Protein AF-A0A850BG06-F1 (afdb_monomer_lite)

Radius of gyration: 11.74 Å; chains: 1; bounding box: 24×30×25 Å

Foldseek 3Di:
DPDLVQAPAEEEEADDDPPDDPVNVCVVSVVSNHHYDPAQDLRHAYYHYDPGRVVRVVVCVVSVHD

Secondary structure (DSSP, 8-state):
----TTTT-EEEEES--SSS-HHHHHHHHHHTTPEEESS--TTEEEEEE-TT-HHHHHHHHHTT--

pLDDT: mean 74.69, std 10.52, range [40.44, 87.5]

Structure (mmCIF, N/CA/C/O backbone):
data_AF-A0A850BG06-F1
#
_entry.id   AF-A0A850BG06-F1
#
loop_
_atom_site.group_PDB
_atom_site.id
_atom_site.type_symbol
_atom_site.label_atom_id
_atom_site.label_alt_id
_atom_site.label_comp_id
_atom_site.label_asym_id
_atom_site.label_entity_id
_atom_site.label_seq_id
_atom_site.pdbx_PDB_ins_code
_atom_site.Cartn_x
_atom_site.Cartn_y
_atom_site.Cartn_z
_atom_site.occupancy
_atom_site.B_iso_or_equiv
_atom_site.auth_seq_id
_atom_site.auth_comp_id
_atom_site.auth_asym_id
_atom_site.auth_atom_id
_at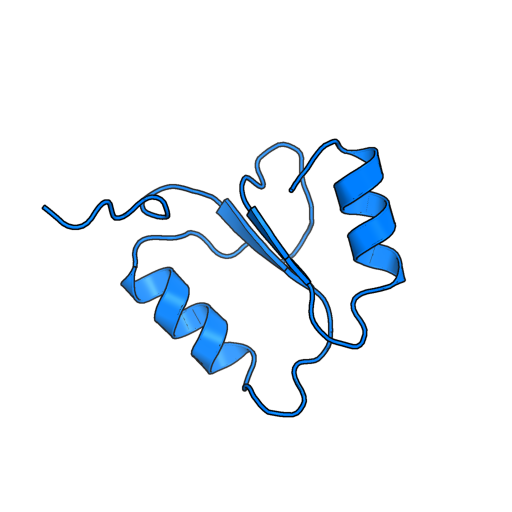om_site.pdbx_PDB_model_num
ATOM 1 N N . MET A 1 1 ? -12.760 16.167 -11.303 1.00 40.44 1 MET A N 1
ATOM 2 C CA . MET A 1 1 ? -12.154 15.961 -9.969 1.00 40.44 1 MET A CA 1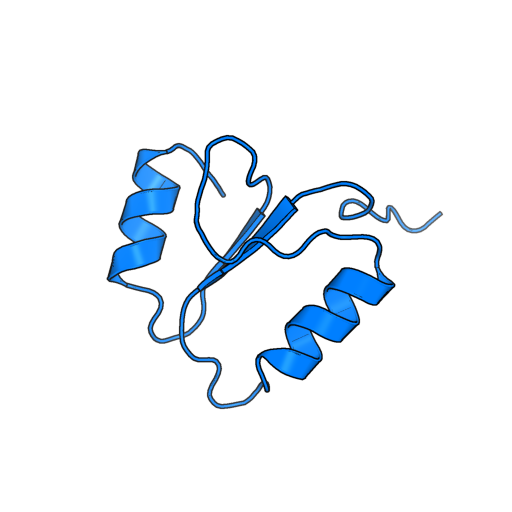
ATOM 3 C C . MET A 1 1 ? -11.702 14.513 -9.897 1.00 40.44 1 MET A C 1
ATOM 5 O O . MET A 1 1 ? -12.536 13.646 -9.691 1.00 40.44 1 MET A O 1
ATOM 9 N N . ALA A 1 2 ? -10.431 14.233 -10.195 1.00 41.44 2 ALA A N 1
ATOM 10 C CA . ALA A 1 2 ? -9.898 12.876 -10.097 1.00 41.44 2 ALA A CA 1
ATOM 11 C C . ALA A 1 2 ? -9.557 12.605 -8.626 1.00 41.44 2 ALA A C 1
ATOM 13 O O . ALA A 1 2 ? -8.695 13.267 -8.043 1.00 41.44 2 ALA A O 1
ATOM 14 N N . THR A 1 3 ? -10.323 11.701 -8.029 1.00 46.44 3 THR A N 1
ATOM 15 C CA . THR A 1 3 ? -10.248 11.232 -6.646 1.00 46.44 3 THR A CA 1
ATOM 16 C C . THR A 1 3 ? -8.843 10.717 -6.332 1.00 46.44 3 THR A C 1
ATOM 18 O O . THR A 1 3 ? -8.478 9.607 -6.712 1.00 46.44 3 THR A O 1
ATOM 21 N N . HIS A 1 4 ? -8.040 11.535 -5.651 1.00 54.03 4 HIS A N 1
ATOM 22 C CA . HIS A 1 4 ? -6.759 11.116 -5.088 1.00 54.03 4 HIS A CA 1
ATOM 23 C C . HIS A 1 4 ? -7.028 10.304 -3.816 1.00 54.03 4 HIS A C 1
ATOM 25 O O . HIS A 1 4 ? -6.888 10.809 -2.706 1.00 54.03 4 HIS A O 1
ATOM 31 N N . ASP A 1 5 ? -7.458 9.052 -3.977 1.00 66.50 5 ASP A N 1
ATOM 32 C CA . ASP A 1 5 ? -7.848 8.192 -2.850 1.00 66.50 5 ASP A CA 1
ATOM 33 C C . ASP A 1 5 ? -6.658 7.843 -1.940 1.00 66.50 5 ASP A C 1
ATOM 35 O O . ASP A 1 5 ? -6.835 7.417 -0.812 1.00 66.50 5 ASP A O 1
ATOM 39 N N . LEU A 1 6 ? -5.421 8.068 -2.386 1.00 70.06 6 LEU A N 1
ATOM 40 C CA . LEU A 1 6 ? -4.217 7.676 -1.651 1.00 70.06 6 LEU A CA 1
ATOM 41 C C . LEU A 1 6 ? -3.638 8.788 -0.753 1.00 70.06 6 LEU A C 1
ATOM 43 O O . LEU A 1 6 ? -2.745 8.506 0.045 1.00 70.06 6 LEU A O 1
ATOM 47 N N . VAL A 1 7 ? -4.145 10.027 -0.836 1.00 78.31 7 VAL A N 1
ATOM 48 C CA . VAL A 1 7 ? -3.649 11.160 -0.030 1.00 78.31 7 VAL A CA 1
ATOM 49 C C . VAL A 1 7 ? -3.927 10.912 1.453 1.00 78.31 7 VAL A C 1
ATOM 51 O O . VAL A 1 7 ? -5.075 10.779 1.869 1.00 78.31 7 VAL A O 1
ATOM 54 N N . GLY A 1 8 ? -2.868 10.856 2.263 1.00 80.31 8 GLY A N 1
ATOM 55 C CA . GLY A 1 8 ? -2.951 10.610 3.705 1.00 80.31 8 GLY A CA 1
ATOM 56 C C . GLY A 1 8 ? -3.181 9.145 4.093 1.00 80.31 8 GLY A C 1
ATOM 57 O O . GLY A 1 8 ? -3.285 8.847 5.283 1.00 80.31 8 GLY A O 1
ATOM 58 N N . LYS A 1 9 ? -3.234 8.220 3.126 1.00 85.62 9 LYS A N 1
ATOM 59 C CA . LYS A 1 9 ? -3.321 6.780 3.395 1.00 85.62 9 LYS A CA 1
ATOM 60 C C . LYS A 1 9 ? -1.931 6.157 3.479 1.00 85.62 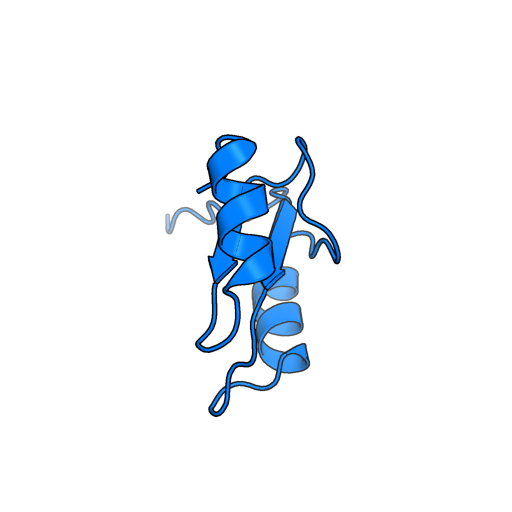9 LYS A C 1
ATOM 62 O O . LYS A 1 9 ? -1.011 6.528 2.751 1.00 85.62 9 LYS A O 1
ATOM 67 N N . THR A 1 10 ? -1.790 5.166 4.356 1.00 87.50 10 THR A N 1
ATOM 68 C CA . THR A 1 10 ? -0.554 4.384 4.473 1.00 87.50 10 THR A CA 1
ATOM 69 C C . THR A 1 10 ? -0.596 3.214 3.505 1.00 87.50 10 THR A C 1
ATOM 71 O O . THR A 1 10 ? -1.470 2.352 3.614 1.00 87.50 10 THR A O 1
ATOM 74 N N . VAL A 1 11 ? 0.367 3.152 2.597 1.00 86.94 11 VAL A N 1
ATOM 75 C CA . VAL A 1 11 ? 0.487 2.102 1.589 1.00 86.94 11 VAL A CA 1
ATOM 76 C C . VAL A 1 11 ? 1.746 1.280 1.848 1.00 86.94 11 VAL A C 1
ATOM 78 O O . VAL A 1 11 ? 2.788 1.821 2.205 1.00 86.94 11 VAL A O 1
ATOM 81 N N . VAL A 1 12 ? 1.671 -0.039 1.713 1.00 85.50 12 VAL A N 1
ATOM 82 C CA . VAL A 1 12 ? 2.814 -0.932 1.954 1.00 85.50 12 VAL A CA 1
ATOM 83 C C . VAL A 1 12 ? 3.123 -1.706 0.689 1.00 85.50 12 VAL A C 1
ATOM 85 O O . VAL A 1 12 ? 2.276 -2.424 0.169 1.00 85.50 12 VAL A O 1
ATOM 88 N N . LEU A 1 13 ? 4.365 -1.6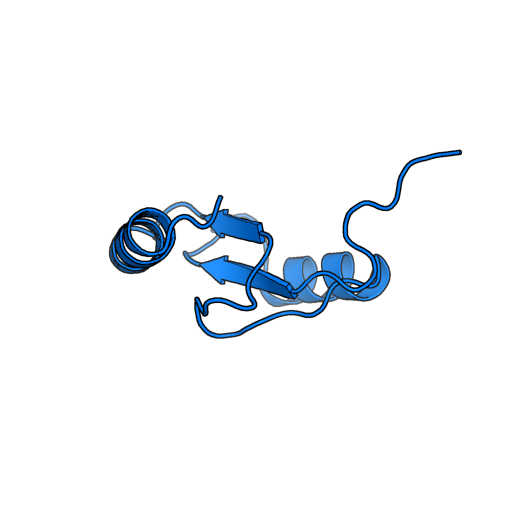05 0.223 1.00 82.12 13 LEU A N 1
ATOM 89 C CA . LEU A 1 13 ? 4.844 -2.348 -0.938 1.00 82.12 13 LEU A CA 1
ATOM 90 C C . LEU A 1 13 ? 5.533 -3.631 -0.483 1.00 82.12 13 LEU A C 1
ATOM 92 O O . LEU A 1 13 ? 6.581 -3.618 0.176 1.00 82.12 13 LEU A O 1
ATOM 96 N N . THR A 1 14 ? 4.976 -4.767 -0.874 1.00 78.19 14 THR A N 1
ATOM 97 C CA . THR A 1 14 ? 5.546 -6.083 -0.612 1.00 78.19 14 THR A CA 1
ATOM 98 C C . THR A 1 14 ? 5.777 -6.850 -1.905 1.00 78.19 14 THR A C 1
ATOM 100 O O . THR A 1 14 ? 5.043 -6.707 -2.869 1.00 78.19 14 THR A O 1
ATOM 103 N N . GLY A 1 15 ? 6.805 -7.696 -1.921 1.00 70.38 15 GLY A N 1
ATOM 104 C CA . GLY A 1 15 ? 7.243 -8.427 -3.106 1.00 70.38 15 GLY A CA 1
ATOM 105 C C . GLY A 1 15 ? 8.416 -7.769 -3.817 1.00 70.38 15 GLY A C 1
ATOM 106 O O . GLY A 1 15 ? 8.975 -6.769 -3.360 1.00 70.38 15 GLY A O 1
ATOM 107 N N . LYS A 1 16 ? 8.827 -8.414 -4.906 1.00 66.69 16 LYS A N 1
ATOM 108 C CA . LYS A 1 16 ? 9.818 -7.909 -5.846 1.00 66.69 16 LYS A CA 1
ATOM 109 C C . LYS A 1 16 ? 9.054 -7.548 -7.113 1.00 66.69 16 LYS A C 1
ATOM 111 O O . LYS A 1 16 ? 8.264 -8.364 -7.583 1.00 66.69 16 LYS A O 1
ATOM 116 N N . PHE A 1 17 ? 9.261 -6.341 -7.606 1.00 67.12 17 PHE A N 1
ATOM 117 C CA . PHE A 1 17 ? 8.785 -5.931 -8.913 1.00 67.12 17 PHE A CA 1
ATOM 118 C C . PHE A 1 17 ? 9.996 -6.065 -9.834 1.00 67.12 17 PHE A C 1
ATOM 120 O O . PHE A 1 17 ? 11.014 -5.416 -9.613 1.00 67.12 17 PHE A O 1
ATOM 127 N N . SER A 1 18 ? 9.952 -7.022 -10.757 1.00 60.50 18 SER A N 1
ATOM 128 C CA . SER A 1 18 ? 11.057 -7.260 -11.696 1.00 60.50 18 SER A CA 1
ATOM 129 C C . SER A 1 18 ? 11.169 -6.122 -12.720 1.00 60.50 18 SER A C 1
ATOM 131 O O . SER A 1 18 ? 12.275 -5.777 -13.122 1.00 60.50 18 SER A O 1
ATOM 133 N N . ASP A 1 19 ? 10.037 -5.494 -13.048 1.00 59.47 19 ASP A N 1
ATOM 134 C CA . ASP A 1 19 ? 9.899 -4.422 -14.042 1.00 59.47 19 ASP A CA 1
ATOM 135 C C . ASP A 1 19 ? 9.732 -3.019 -13.433 1.00 59.47 19 ASP A C 1
ATOM 137 O O . ASP A 1 19 ? 9.532 -2.046 -14.156 1.00 59.47 19 ASP A O 1
ATOM 141 N N . LEU A 1 20 ? 9.773 -2.889 -12.102 1.00 64.44 20 LEU A N 1
ATOM 142 C CA . LEU A 1 20 ? 9.500 -1.620 -11.428 1.00 64.44 20 LEU A CA 1
ATOM 143 C C . LEU A 1 20 ? 10.441 -1.447 -10.238 1.00 64.44 20 LEU A C 1
ATOM 145 O O . LEU A 1 20 ? 10.453 -2.258 -9.313 1.00 64.44 20 LEU A O 1
ATOM 149 N N . ASP A 1 21 ? 11.256 -0.397 -10.265 1.00 73.12 21 ASP A N 1
ATOM 150 C CA . ASP A 1 21 ? 12.166 -0.133 -9.160 1.00 73.12 21 ASP A CA 1
ATOM 151 C C . ASP A 1 21 ? 11.351 0.283 -7.935 1.00 73.12 21 ASP A C 1
ATOM 153 O O . ASP A 1 21 ? 10.438 1.108 -8.018 1.00 73.12 21 ASP A O 1
ATOM 157 N N . ARG A 1 22 ? 11.639 -0.319 -6.781 1.00 72.19 22 ARG A N 1
ATOM 158 C CA . ARG A 1 22 ? 10.868 -0.067 -5.557 1.00 72.19 22 ARG A CA 1
ATOM 159 C C . ARG A 1 22 ? 10.869 1.427 -5.224 1.00 72.19 22 ARG A C 1
ATOM 161 O O . ARG A 1 22 ? 9.830 1.965 -4.855 1.00 72.19 22 ARG A O 1
ATOM 168 N N . ALA A 1 23 ? 11.996 2.088 -5.487 1.00 76.00 23 ALA A N 1
ATOM 169 C CA . ALA A 1 23 ? 12.163 3.521 -5.315 1.00 76.00 23 ALA A CA 1
ATOM 170 C C . ALA A 1 23 ? 11.217 4.347 -6.204 1.00 76.00 23 ALA A C 1
ATOM 172 O O . ALA A 1 23 ? 10.662 5.336 -5.733 1.00 76.00 23 ALA A O 1
ATOM 173 N N . GLU A 1 24 ? 10.977 3.930 -7.451 1.00 82.56 24 GLU A N 1
ATOM 174 C CA . GLU A 1 24 ? 10.048 4.614 -8.362 1.00 82.56 24 GLU A CA 1
ATOM 175 C C . GLU A 1 24 ? 8.597 4.471 -7.891 1.00 82.56 24 GLU A C 1
ATOM 177 O O . GLU A 1 24 ? 7.842 5.444 -7.896 1.00 82.56 24 GLU A O 1
ATOM 182 N N . ALA A 1 25 ? 8.213 3.282 -7.414 1.00 78.75 25 ALA A N 1
ATOM 183 C CA . ALA A 1 25 ? 6.890 3.062 -6.833 1.00 78.75 25 ALA A CA 1
ATOM 184 C C . ALA A 1 25 ? 6.672 3.948 -5.599 1.00 78.75 25 ALA A C 1
ATOM 186 O O . ALA A 1 25 ? 5.650 4.625 -5.482 1.00 78.75 25 ALA A O 1
ATOM 187 N N . GLU A 1 26 ? 7.652 3.965 -4.693 1.00 80.75 26 GLU A N 1
ATOM 188 C CA . GLU A 1 26 ? 7.634 4.786 -3.484 1.00 80.75 26 GLU A CA 1
ATOM 189 C C . GLU A 1 26 ? 7.565 6.278 -3.826 1.00 80.75 26 GLU A C 1
ATOM 191 O O . GLU A 1 26 ? 6.758 7.000 -3.243 1.00 80.75 26 GLU A O 1
ATOM 196 N N . ALA A 1 27 ? 8.336 6.733 -4.816 1.00 85.50 27 ALA A N 1
ATOM 197 C CA . ALA A 1 27 ? 8.339 8.119 -5.269 1.00 85.50 27 ALA A CA 1
ATOM 198 C C . ALA A 1 27 ? 7.010 8.527 -5.920 1.00 85.50 27 ALA A C 1
ATOM 200 O O . ALA A 1 27 ? 6.502 9.614 -5.643 1.00 85.50 27 ALA A O 1
ATOM 201 N N . ALA A 1 28 ? 6.419 7.674 -6.760 1.00 84.00 28 ALA A N 1
ATOM 202 C CA . ALA A 1 28 ? 5.121 7.933 -7.380 1.00 84.00 28 ALA A CA 1
ATOM 203 C C . ALA A 1 28 ? 4.003 8.017 -6.330 1.00 84.00 28 ALA A C 1
ATOM 205 O O . ALA A 1 28 ? 3.202 8.949 -6.346 1.00 84.00 28 ALA A O 1
ATOM 206 N N . LEU A 1 29 ? 3.985 7.089 -5.374 1.00 83.88 29 LEU A N 1
ATOM 207 C CA . LEU A 1 29 ? 3.015 7.064 -4.280 1.00 83.88 29 LEU A CA 1
ATOM 208 C C . LEU A 1 29 ? 3.195 8.252 -3.323 1.00 83.88 29 LEU A C 1
ATOM 210 O O . LEU A 1 29 ? 2.212 8.898 -2.962 1.00 83.88 29 LEU A O 1
ATOM 214 N N . ALA A 1 30 ? 4.434 8.611 -2.983 1.00 83.62 30 ALA A N 1
ATOM 215 C CA . ALA A 1 30 ? 4.727 9.799 -2.183 1.00 83.62 30 ALA A CA 1
ATOM 216 C C . ALA A 1 30 ? 4.297 11.090 -2.899 1.00 83.62 30 ALA A C 1
ATOM 218 O O . ALA A 1 30 ? 3.724 11.984 -2.279 1.00 83.62 30 ALA A O 1
ATOM 219 N N . ARG A 1 31 ? 4.497 11.175 -4.223 1.00 85.31 31 ARG A N 1
ATOM 220 C CA . ARG A 1 31 ? 4.011 12.287 -5.063 1.00 85.31 31 ARG A CA 1
ATOM 221 C C . ARG A 1 31 ? 2.489 12.394 -5.090 1.00 85.31 31 ARG A C 1
ATOM 223 O O . ARG A 1 31 ? 1.963 13.495 -5.213 1.00 85.31 31 ARG A O 1
ATOM 230 N N . LEU A 1 32 ? 1.798 11.268 -4.950 1.00 83.56 32 LEU A N 1
ATOM 231 C CA . LEU A 1 32 ? 0.345 11.200 -4.815 1.00 83.56 32 LEU A CA 1
ATOM 232 C C . LEU A 1 32 ? -0.136 11.506 -3.385 1.00 83.56 32 LEU A C 1
ATOM 234 O O . LEU A 1 32 ? -1.340 11.501 -3.153 1.00 83.56 32 LEU A O 1
ATOM 238 N N . GLY A 1 33 ? 0.768 11.781 -2.435 1.00 84.81 33 GLY A N 1
ATOM 239 C CA . GLY A 1 33 ? 0.444 12.095 -1.040 1.00 84.81 33 GLY A CA 1
ATOM 240 C C . GLY A 1 33 ? 0.226 10.872 -0.146 1.00 84.81 33 GLY A C 1
ATOM 241 O O . GLY A 1 33 ? -0.331 11.013 0.943 1.00 84.81 33 GLY A O 1
ATOM 242 N N . ALA A 1 34 ? 0.635 9.685 -0.595 1.00 87.06 34 ALA A N 1
ATOM 243 C CA . ALA A 1 34 ? 0.567 8.457 0.184 1.00 87.06 34 ALA A CA 1
ATOM 244 C C . ALA A 1 34 ? 1.805 8.280 1.073 1.00 87.06 34 ALA A C 1
ATOM 246 O O . ALA A 1 34 ? 2.923 8.637 0.698 1.00 87.06 34 ALA A O 1
ATOM 247 N N . THR A 1 35 ? 1.616 7.657 2.233 1.00 87.06 35 THR A N 1
ATOM 248 C CA . THR A 1 35 ? 2.706 7.342 3.164 1.00 87.06 35 THR A CA 1
ATOM 249 C C . THR A 1 35 ? 3.174 5.912 2.948 1.00 87.06 35 THR A C 1
ATOM 251 O O . THR A 1 35 ? 2.392 4.981 3.127 1.00 87.06 35 THR A O 1
ATOM 254 N N . ILE A 1 36 ? 4.449 5.703 2.618 1.00 84.25 36 ILE A N 1
ATOM 255 C CA . ILE A 1 36 ? 4.993 4.350 2.460 1.00 84.25 36 ILE A CA 1
ATOM 256 C C . ILE A 1 36 ? 5.314 3.732 3.820 1.00 84.25 36 ILE A C 1
ATOM 258 O O . ILE A 1 36 ? 6.145 4.236 4.574 1.00 84.25 36 ILE A O 1
ATOM 262 N N . GLY A 1 37 ? 4.689 2.596 4.119 1.00 79.50 37 GLY A N 1
ATOM 263 C CA . GLY A 1 37 ? 5.037 1.747 5.251 1.00 79.50 37 GLY A CA 1
ATOM 264 C C . GLY A 1 37 ? 5.966 0.603 4.837 1.00 79.50 37 GLY A C 1
ATOM 265 O O . GLY A 1 37 ? 5.698 -0.125 3.883 1.00 79.50 37 GLY A O 1
ATOM 266 N N . ALA A 1 38 ? 7.035 0.373 5.601 1.00 73.75 38 ALA A N 1
ATOM 267 C CA . ALA A 1 38 ? 7.930 -0.774 5.398 1.00 73.75 38 ALA A CA 1
ATOM 268 C C . ALA A 1 38 ? 7.341 -2.112 5.909 1.00 73.75 38 ALA A C 1
ATOM 270 O O . ALA A 1 38 ? 7.821 -3.195 5.554 1.00 73.75 38 ALA A O 1
ATOM 271 N N . SER A 1 39 ? 6.295 -2.043 6.741 1.00 73.19 39 SER A N 1
ATOM 272 C CA . SER A 1 39 ? 5.654 -3.186 7.392 1.00 73.19 39 SER A CA 1
ATOM 273 C C . SER A 1 39 ? 4.138 -3.091 7.319 1.00 73.19 39 SER A C 1
ATOM 275 O O . SER A 1 39 ? 3.562 -2.012 7.433 1.00 73.19 39 SER A O 1
ATOM 277 N N . VAL A 1 40 ? 3.504 -4.251 7.174 1.00 78.12 40 VAL A N 1
ATOM 278 C CA . VAL A 1 40 ? 2.050 -4.393 7.182 1.00 78.12 40 VAL A CA 1
ATOM 279 C C . VAL A 1 40 ? 1.560 -4.245 8.620 1.00 78.12 40 VAL A C 1
ATOM 281 O O . VAL A 1 40 ? 1.909 -5.054 9.481 1.00 78.12 40 VAL A O 1
ATOM 284 N N . THR A 1 41 ? 0.792 -3.195 8.891 1.00 78.81 41 THR A N 1
ATOM 285 C CA . THR A 1 41 ? 0.272 -2.877 10.229 1.00 78.81 41 THR A CA 1
ATOM 286 C C . THR A 1 41 ? -1.210 -2.542 10.145 1.00 78.81 41 THR A C 1
ATOM 288 O O . THR A 1 41 ? -1.708 -2.260 9.067 1.00 78.81 41 THR A O 1
ATOM 291 N N . LYS A 1 42 ? -1.918 -2.479 11.277 1.00 77.56 42 LYS A N 1
ATOM 292 C CA . LYS A 1 42 ? -3.331 -2.050 11.306 1.00 77.56 42 LYS A CA 1
ATOM 293 C C . LYS A 1 42 ? -3.578 -0.638 10.747 1.00 77.56 42 LYS A C 1
ATOM 295 O O . LYS A 1 42 ? -4.716 -0.306 10.454 1.00 77.56 42 LYS A O 1
ATOM 300 N N . ALA A 1 43 ? -2.539 0.193 10.637 1.00 79.69 43 ALA A N 1
ATOM 301 C CA . ALA A 1 43 ? -2.627 1.522 10.033 1.00 79.69 43 ALA A CA 1
ATOM 302 C C . ALA A 1 43 ? -2.414 1.503 8.509 1.00 79.69 43 ALA A C 1
ATOM 304 O O . ALA A 1 43 ? -2.587 2.530 7.850 1.00 79.69 43 ALA A O 1
ATOM 305 N N . THR A 1 44 ? -2.007 0.363 7.944 1.00 85.00 44 THR A N 1
ATOM 306 C CA . THR A 1 44 ? -1.881 0.172 6.501 1.00 85.00 44 THR A CA 1
ATOM 307 C C . THR A 1 44 ? -3.273 0.097 5.893 1.00 85.00 44 THR A C 1
ATOM 309 O O . THR A 1 44 ? -4.083 -0.733 6.286 1.00 85.00 44 THR A O 1
ATOM 312 N N . HIS A 1 45 ? -3.530 0.985 4.942 1.00 83.75 45 HIS A N 1
ATOM 313 C CA . HIS A 1 45 ? -4.795 1.069 4.227 1.00 83.75 45 HIS A CA 1
ATOM 314 C C . HIS A 1 45 ? -4.753 0.315 2.901 1.00 83.75 45 HIS A C 1
ATOM 316 O O . HIS A 1 45 ? -5.785 -0.180 2.475 1.00 83.75 45 HIS A O 1
ATOM 322 N N . VAL A 1 46 ? -3.586 0.267 2.247 1.00 81.69 46 VAL A N 1
ATOM 323 C CA . VAL A 1 46 ? -3.422 -0.387 0.942 1.00 81.69 46 VAL A CA 1
ATOM 324 C C . VAL A 1 46 ? -2.143 -1.211 0.930 1.00 81.69 46 VAL A C 1
ATOM 326 O O . VAL A 1 46 ? -1.078 -0.726 1.327 1.00 81.69 46 VAL A O 1
ATOM 329 N N . LEU A 1 47 ? -2.222 -2.443 0.443 1.00 82.06 47 LEU A N 1
ATOM 330 C CA . LEU A 1 47 ? -1.075 -3.308 0.221 1.00 82.06 47 LEU A CA 1
ATOM 331 C C . LEU A 1 47 ? -0.824 -3.504 -1.279 1.00 82.06 47 LEU A C 1
ATOM 333 O O . LEU A 1 47 ? -1.599 -4.126 -1.992 1.00 82.06 47 LEU A O 1
ATOM 337 N N . PHE A 1 48 ? 0.338 -3.072 -1.758 1.00 78.75 48 PHE A N 1
ATOM 338 C CA . PHE A 1 48 ? 0.788 -3.383 -3.111 1.00 78.75 48 PHE A CA 1
ATOM 339 C C . PHE A 1 48 ? 1.614 -4.667 -3.104 1.00 78.75 48 PHE A C 1
ATOM 341 O O . PHE A 1 48 ? 2.750 -4.687 -2.623 1.00 78.75 48 PHE A O 1
ATOM 348 N N . ALA A 1 49 ? 1.038 -5.745 -3.635 1.00 77.69 49 ALA A N 1
ATOM 349 C CA . ALA A 1 49 ? 1.658 -7.061 -3.702 1.00 77.69 49 ALA A CA 1
ATOM 350 C C . ALA A 1 49 ? 2.275 -7.352 -5.082 1.00 77.69 49 ALA A C 1
ATOM 352 O O . ALA A 1 49 ? 1.567 -7.530 -6.066 1.00 77.69 49 ALA A O 1
ATOM 353 N N . GLY A 1 50 ? 3.604 -7.432 -5.139 1.00 74.00 50 GLY A N 1
ATOM 354 C CA . GLY A 1 50 ? 4.371 -7.860 -6.312 1.00 74.00 50 GLY A CA 1
ATOM 355 C C . GLY A 1 50 ? 4.617 -9.375 -6.380 1.00 74.00 50 GLY A C 1
ATOM 356 O O . GLY A 1 50 ? 4.257 -10.136 -5.480 1.00 74.00 50 GLY A O 1
ATOM 357 N N . GLU A 1 51 ? 5.334 -9.807 -7.418 1.00 66.81 51 GLU A N 1
ATOM 358 C CA . GLU A 1 51 ? 5.481 -11.207 -7.869 1.00 66.81 51 GLU A CA 1
ATOM 359 C C . GLU A 1 51 ? 6.068 -12.183 -6.824 1.00 66.81 51 GLU A C 1
ATOM 361 O O . GLU A 1 51 ? 5.866 -13.392 -6.885 1.00 66.81 51 GLU A O 1
ATOM 366 N N . ARG A 1 52 ? 6.760 -11.669 -5.801 1.00 64.94 52 ARG A N 1
ATOM 367 C CA . ARG A 1 52 ? 7.325 -12.461 -4.686 1.00 64.94 52 ARG A CA 1
ATOM 368 C C . ARG A 1 52 ? 6.812 -12.058 -3.305 1.00 64.94 52 ARG A C 1
ATOM 370 O O . ARG A 1 52 ? 7.504 -12.215 -2.303 1.00 64.94 52 ARG A O 1
ATOM 377 N N . ALA A 1 53 ? 5.610 -11.506 -3.219 1.00 64.94 53 ALA A N 1
ATOM 378 C CA . ALA A 1 53 ? 5.057 -11.012 -1.959 1.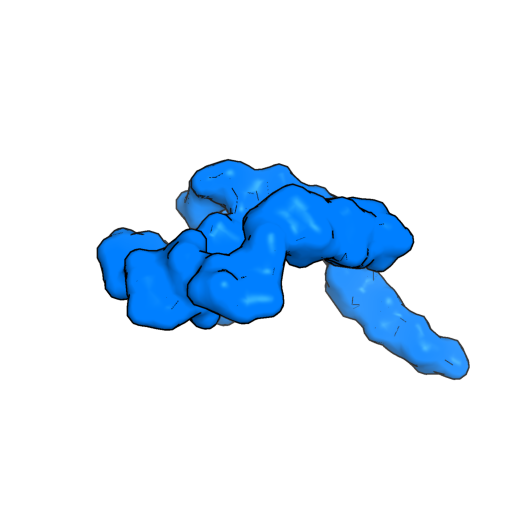00 64.94 53 ALA A CA 1
ATOM 379 C C . ALA A 1 53 ? 4.513 -12.104 -1.007 1.00 64.94 53 ALA A C 1
ATOM 381 O O . ALA A 1 53 ? 3.975 -11.759 0.048 1.00 64.94 53 ALA A O 1
ATOM 382 N N . GLY A 1 54 ? 4.686 -13.391 -1.340 1.00 61.19 54 GLY A N 1
ATOM 383 C CA . GLY A 1 54 ? 4.036 -14.554 -0.711 1.00 61.19 54 GLY A CA 1
ATOM 384 C C . GLY A 1 54 ? 3.842 -14.480 0.808 1.00 61.19 54 GLY A C 1
ATOM 385 O O . GLY A 1 54 ? 2.711 -14.470 1.278 1.00 61.19 54 GLY A O 1
ATOM 386 N N . SER A 1 55 ? 4.910 -14.344 1.600 1.00 67.62 55 SER A N 1
ATOM 387 C CA . SER A 1 55 ? 4.804 -14.399 3.074 1.00 67.62 55 SER A CA 1
ATOM 388 C C . SER A 1 55 ? 4.256 -13.128 3.742 1.00 67.62 55 SER A C 1
ATOM 390 O O . SER A 1 55 ? 4.002 -13.118 4.944 1.00 67.62 55 SER A O 1
ATOM 392 N N . LYS A 1 56 ? 4.101 -12.030 2.997 1.00 69.56 56 LYS A N 1
ATOM 393 C CA . LYS A 1 56 ? 3.592 -10.746 3.510 1.00 69.56 56 LYS A CA 1
ATOM 394 C C . LYS A 1 56 ? 2.156 -10.472 3.062 1.00 69.56 56 LYS A C 1
ATOM 396 O O . LYS A 1 56 ? 1.436 -9.829 3.819 1.00 69.56 56 LYS A O 1
ATOM 401 N N . ILE A 1 57 ? 1.736 -11.003 1.906 1.00 73.44 57 ILE A N 1
ATOM 402 C CA . ILE A 1 57 ? 0.317 -11.039 1.506 1.00 73.44 57 ILE A CA 1
ATOM 403 C C . ILE A 1 57 ? -0.482 -11.802 2.555 1.00 73.44 57 ILE A C 1
ATOM 405 O O . ILE A 1 57 ? -1.508 -11.315 3.009 1.00 73.44 57 ILE A O 1
ATOM 409 N N . ASP A 1 58 ? 0.013 -12.964 2.979 1.00 76.62 58 ASP A N 1
ATOM 410 C CA . ASP A 1 58 ? -0.691 -13.808 3.945 1.00 76.62 58 ASP A CA 1
ATOM 411 C C . ASP A 1 58 ? -0.915 -13.074 5.278 1.00 76.62 58 ASP A C 1
ATOM 413 O O . ASP A 1 58 ? -2.014 -13.057 5.827 1.00 76.62 58 ASP A O 1
ATOM 417 N N . LYS A 1 59 ? 0.106 -12.331 5.728 1.00 75.62 59 LYS A N 1
ATOM 418 C CA . LYS A 1 59 ? 0.034 -11.461 6.909 1.00 75.62 59 LYS A CA 1
ATOM 419 C C . LYS A 1 59 ? -0.958 -10.308 6.745 1.00 75.62 59 LYS A C 1
ATOM 421 O O . LYS A 1 59 ? -1.673 -9.997 7.689 1.00 75.62 59 LYS A O 1
ATOM 426 N N . ALA A 1 60 ? -0.988 -9.664 5.581 1.00 78.81 60 ALA A N 1
ATOM 427 C CA . ALA A 1 60 ? -1.927 -8.583 5.291 1.00 78.81 60 ALA A CA 1
ATOM 428 C C . ALA A 1 60 ? -3.370 -9.080 5.228 1.00 78.81 60 ALA A C 1
ATOM 430 O O . ALA A 1 60 ? -4.243 -8.517 5.882 1.00 78.81 60 ALA A O 1
ATOM 431 N N . ARG A 1 61 ? -3.589 -10.207 4.548 1.00 77.50 61 ARG A N 1
ATOM 432 C CA . ARG A 1 61 ? -4.889 -10.866 4.447 1.00 77.50 61 ARG A CA 1
ATOM 433 C C . ARG A 1 61 ? -5.389 -11.320 5.820 1.00 77.50 61 ARG A C 1
ATOM 435 O O . ARG A 1 61 ? -6.550 -11.104 6.143 1.00 77.50 61 ARG A O 1
ATOM 442 N N . ALA A 1 62 ? -4.506 -11.857 6.666 1.00 79.44 62 ALA A N 1
ATOM 443 C CA . ALA A 1 62 ? -4.825 -12.209 8.052 1.00 79.44 62 ALA A CA 1
ATOM 444 C C . ALA A 1 62 ? -5.177 -10.991 8.926 1.00 79.44 62 ALA A C 1
ATOM 446 O O . ALA A 1 62 ? -5.917 -11.120 9.898 1.00 79.44 62 ALA A O 1
ATOM 447 N N . LEU A 1 63 ? -4.654 -9.809 8.591 1.00 77.19 63 LEU A N 1
ATOM 448 C CA . LEU A 1 63 ? -4.963 -8.547 9.265 1.00 77.19 63 LEU A CA 1
ATOM 449 C C . LEU A 1 63 ? -6.184 -7.825 8.666 1.00 77.19 63 LEU A C 1
ATOM 451 O O . LEU A 1 63 ? -6.567 -6.786 9.198 1.00 77.19 63 LEU A O 1
ATOM 455 N N . GLY A 1 64 ? -6.797 -8.368 7.607 1.00 73.19 64 GLY A N 1
ATOM 456 C CA . GLY A 1 64 ? -7.933 -7.754 6.913 1.00 73.19 64 GLY A CA 1
ATOM 457 C C . GLY A 1 64 ? -7.555 -6.532 6.072 1.00 73.19 64 GLY A C 1
ATOM 458 O O . GLY A 1 64 ? -8.345 -5.602 5.967 1.00 73.19 64 GLY A O 1
ATOM 459 N N . ILE A 1 65 ? -6.335 -6.508 5.535 1.00 74.3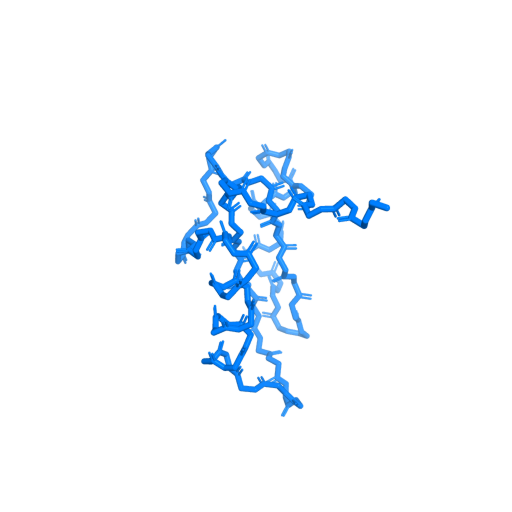1 65 ILE A N 1
ATOM 460 C CA . ILE A 1 65 ? -5.795 -5.406 4.731 1.00 74.31 65 ILE A CA 1
ATOM 461 C C . ILE A 1 65 ? -5.830 -5.818 3.259 1.00 74.31 65 ILE A C 1
ATOM 463 O O . ILE A 1 65 ? -5.313 -6.889 2.923 1.00 74.31 65 ILE A O 1
ATOM 467 N N . GLU A 1 66 ? -6.442 -4.976 2.422 1.00 60.28 66 GLU A N 1
ATOM 468 C CA . GLU A 1 66 ? -6.563 -5.146 0.963 1.00 60.28 66 GLU A CA 1
ATOM 469 C C . GLU A 1 66 ? -5.357 -4.594 0.192 1.00 60.28 66 GLU A C 1
ATOM 471 O O . GLU A 1 66 ? -4.837 -3.505 0.542 1.00 60.28 66 GLU A O 1
#

Sequence (66 aa):
MATHDLVGKTVVLTGKFSDLDRAEAEAALARLGATIGASVTKATHVLFAGERAGSKIDKARALGIE